Protein AF-A0A965CBZ9-F1 (afdb_monomer_lite)

Sequence (128 aa):
RKVAYQIAQNLQKEVRIEAGTVSRSSQAIQVAKGLRATNDRIPTIKLRSGEAFISKSRPNRTRRKPVTRGDVFFGAEFGGGTKKSTKQFLRHRGQSGYFFWPTVRKRKNEIAKEYLEGMDRVVKQLGL

pLDDT: mean 90.08, std 4.66, range [59.47, 95.88]

Secondary structure (DSSP, 8-state):
-HHHHHHHHHHHHHHHHHHHHSTTTHHHHHHHHTEEEE-SSS-EEEE-TTSBP--SSS-GGG-SSPPBHHHHHHHHHH-B-SSGGGTTSPBP-GGG-SSHHHHHHHHHHHHHHHHHHHHHHHHHHHT-

Foldseek 3Di:
DVLLLVLLVVLLVQLLVQCVVFDVSPLSNQQSVQWDFDPDPHNDIDGPFAAARDDPVDGQPPPPDGHGSVNSVCCAFANDCPDPVRVVGDHGDPPCTRRNNVSCVVCVVVSVVSSVVVVVVVCVVVVD

Structure (mmCIF, N/CA/C/O backbone):
data_AF-A0A965CBZ9-F1
#
_entry.id   AF-A0A965CBZ9-F1
#
loop_
_atom_site.group_PDB
_atom_site.id
_atom_site.type_symbol
_atom_site.label_atom_id
_atom_site.label_alt_id
_atom_site.label_comp_id
_atom_site.label_asym_id
_atom_site.label_entity_id
_atom_site.label_seq_id
_atom_site.pdbx_PDB_ins_code
_atom_site.Cartn_x
_atom_site.Cartn_y
_atom_site.Cartn_z
_atom_site.occupancy
_atom_site.B_iso_or_equiv
_atom_site.auth_seq_id
_atom_site.auth_comp_id
_atom_site.auth_asym_id
_atom_site.auth_atom_id
_atom_site.pdbx_PDB_model_num
ATOM 1 N N . ARG A 1 1 ? -18.521 -1.057 11.483 1.00 77.12 1 ARG A N 1
ATOM 2 C CA . ARG A 1 1 ? -18.133 -1.038 10.043 1.00 77.12 1 ARG A CA 1
ATOM 3 C C . ARG A 1 1 ? -17.636 0.339 9.593 1.00 77.12 1 ARG A C 1
ATOM 5 O O . ARG A 1 1 ? -16.513 0.420 9.122 1.00 77.12 1 ARG A O 1
ATOM 12 N N . LYS A 1 2 ? -18.392 1.434 9.805 1.00 86.31 2 LYS A N 1
ATOM 13 C CA . LYS A 1 2 ? -17.970 2.803 9.420 1.00 86.31 2 LYS A CA 1
ATOM 14 C C . LYS A 1 2 ? -16.591 3.208 9.975 1.00 86.31 2 LYS A C 1
ATOM 16 O O . LYS A 1 2 ? -15.761 3.689 9.215 1.00 86.31 2 LYS A O 1
ATOM 21 N N . VAL A 1 3 ? -16.330 2.931 11.258 1.00 86.94 3 VAL A N 1
ATOM 22 C CA . VAL A 1 3 ? -15.024 3.166 11.911 1.00 86.94 3 VAL A CA 1
ATOM 23 C C . VAL A 1 3 ? -13.894 2.412 11.199 1.00 86.94 3 VAL A C 1
ATOM 25 O O . VAL A 1 3 ? -12.944 3.033 10.736 1.00 86.94 3 VAL A O 1
ATOM 28 N N . ALA A 1 4 ? -14.025 1.091 11.026 1.00 88.44 4 ALA A N 1
ATOM 29 C CA . ALA A 1 4 ? -13.038 0.274 10.314 1.00 88.44 4 ALA A CA 1
ATOM 30 C C . ALA A 1 4 ? -12.746 0.787 8.899 1.00 88.44 4 ALA A C 1
ATOM 32 O O . ALA A 1 4 ? -11.591 0.831 8.475 1.00 88.44 4 ALA A O 1
ATOM 33 N N . TYR A 1 5 ? -13.787 1.199 8.175 1.00 91.69 5 TYR A N 1
ATOM 34 C CA . TYR A 1 5 ? -13.631 1.750 6.837 1.00 91.69 5 TYR A CA 1
ATOM 35 C C . TYR A 1 5 ? -12.843 3.067 6.839 1.00 91.69 5 TYR A C 1
ATOM 37 O O . TYR A 1 5 ? -11.966 3.248 5.995 1.00 91.69 5 TYR A O 1
ATOM 45 N N . GLN A 1 6 ? -13.091 3.953 7.809 1.00 91.44 6 GLN A N 1
ATOM 46 C CA . GLN A 1 6 ? -12.351 5.208 7.948 1.00 91.44 6 GLN A CA 1
ATOM 47 C C . GLN A 1 6 ? -10.863 4.968 8.235 1.00 91.44 6 GLN A C 1
ATOM 49 O O . GLN A 1 6 ? -10.005 5.571 7.590 1.00 91.44 6 GLN A O 1
ATOM 54 N N . ILE A 1 7 ? -10.555 4.041 9.144 1.00 90.69 7 ILE A N 1
ATOM 55 C CA . ILE A 1 7 ? -9.174 3.656 9.468 1.00 90.69 7 ILE A CA 1
ATOM 56 C C . ILE A 1 7 ? -8.477 3.099 8.220 1.00 90.69 7 ILE A C 1
ATOM 58 O O . ILE A 1 7 ? -7.370 3.516 7.876 1.00 90.69 7 ILE A O 1
ATOM 62 N N . ALA A 1 8 ? -9.153 2.223 7.469 1.00 92.56 8 ALA A N 1
ATOM 63 C CA . ALA A 1 8 ? -8.628 1.684 6.217 1.00 92.56 8 ALA A CA 1
ATOM 64 C C . ALA A 1 8 ? -8.388 2.775 5.155 1.00 92.56 8 ALA A C 1
ATOM 66 O O . ALA A 1 8 ? -7.400 2.714 4.422 1.00 92.56 8 ALA A O 1
ATOM 67 N N . GLN A 1 9 ? -9.252 3.792 5.064 1.00 94.25 9 GLN A N 1
ATOM 68 C CA . GLN A 1 9 ? -9.041 4.931 4.165 1.00 94.25 9 GLN A CA 1
ATOM 69 C C . GLN A 1 9 ? -7.829 5.778 4.568 1.00 94.25 9 GLN A C 1
ATOM 71 O O . GLN A 1 9 ? -7.072 6.200 3.692 1.00 94.25 9 GLN A O 1
ATOM 76 N N . ASN A 1 10 ? -7.636 6.020 5.865 1.00 93.12 10 ASN A N 1
ATOM 77 C CA . ASN A 1 10 ? -6.493 6.778 6.373 1.00 93.12 10 ASN A CA 1
ATOM 78 C C . ASN A 1 10 ? -5.182 6.042 6.078 1.00 93.12 10 ASN A C 1
ATOM 80 O O . ASN A 1 10 ? -4.285 6.610 5.454 1.00 93.12 10 ASN A O 1
ATOM 84 N N . LEU A 1 11 ? -5.124 4.746 6.390 1.00 92.62 11 LEU A N 1
ATOM 85 C CA . LEU A 1 11 ? -3.976 3.899 6.072 1.00 92.62 11 LEU A CA 1
ATOM 86 C C . LEU A 1 11 ? -3.696 3.862 4.558 1.00 92.62 11 LEU A C 1
ATOM 88 O O . LEU A 1 11 ? -2.551 3.975 4.130 1.00 92.62 11 LEU A O 1
ATOM 92 N N . GLN A 1 12 ? -4.732 3.784 3.715 1.00 94.25 12 GLN A N 1
ATOM 93 C CA . GLN A 1 12 ? -4.569 3.848 2.257 1.00 94.25 12 GLN A CA 1
ATOM 94 C C . GLN A 1 12 ? -3.932 5.171 1.796 1.00 94.25 12 GLN A C 1
ATOM 96 O O . GLN A 1 12 ? -3.123 5.164 0.866 1.00 94.25 12 GLN A O 1
ATOM 101 N N . LYS A 1 13 ? -4.316 6.311 2.386 1.00 94.44 13 LYS A N 1
ATOM 102 C CA . LYS A 1 13 ? -3.760 7.629 2.029 1.00 94.44 13 LYS A CA 1
ATOM 103 C C . LYS A 1 13 ? -2.276 7.704 2.365 1.00 94.44 13 LYS A C 1
ATOM 105 O O . LYS A 1 13 ? -1.485 8.103 1.520 1.00 94.44 13 LYS A O 1
ATOM 110 N N . GLU A 1 14 ? -1.896 7.263 3.550 1.00 93.75 14 GLU A N 1
ATOM 111 C CA . GLU A 1 14 ? -0.502 7.304 3.987 1.00 93.75 14 GLU A CA 1
ATOM 112 C C . GLU A 1 14 ? 0.389 6.359 3.207 1.00 93.75 14 GLU A C 1
ATOM 114 O O . GLU A 1 14 ? 1.466 6.759 2.791 1.00 93.75 14 GLU A O 1
ATOM 119 N N . VAL A 1 15 ? -0.077 5.143 2.917 1.00 93.88 15 VAL A N 1
ATOM 120 C CA . VAL A 1 15 ? 0.671 4.225 2.052 1.00 93.88 15 VAL A CA 1
ATOM 121 C C . VAL A 1 15 ? 0.933 4.861 0.681 1.00 93.88 15 VAL A C 1
ATOM 123 O O . VAL A 1 15 ? 1.982 4.635 0.083 1.00 93.88 15 VAL A O 1
ATOM 126 N N . ARG A 1 16 ? 0.004 5.672 0.156 1.00 94.31 16 ARG A N 1
ATOM 127 C CA . ARG A 1 16 ? 0.219 6.405 -1.103 1.00 94.31 16 ARG A CA 1
ATOM 128 C C . ARG A 1 16 ? 1.239 7.530 -0.965 1.00 94.31 16 ARG A C 1
ATOM 130 O O . ARG A 1 16 ? 1.970 7.765 -1.923 1.00 94.31 16 ARG A O 1
ATOM 137 N N . ILE A 1 17 ? 1.275 8.205 0.182 1.00 93.75 17 ILE A N 1
ATOM 138 C CA . ILE A 1 17 ? 2.288 9.220 0.491 1.00 93.75 17 ILE A CA 1
ATOM 139 C C . ILE A 1 17 ? 3.662 8.545 0.585 1.00 93.75 17 ILE A C 1
ATOM 141 O O . ILE A 1 17 ? 4.575 8.940 -0.134 1.00 93.75 17 ILE A O 1
ATOM 145 N N . GLU A 1 18 ? 3.776 7.466 1.363 1.00 93.12 18 GLU A N 1
ATOM 146 C CA . GLU A 1 18 ? 5.017 6.703 1.533 1.00 93.12 18 GLU A CA 1
ATOM 147 C C . GLU A 1 18 ? 5.493 6.091 0.211 1.00 93.12 18 GLU A C 1
ATOM 149 O O . GLU A 1 18 ? 6.669 6.127 -0.122 1.00 93.12 18 GLU A O 1
ATOM 154 N N . ALA A 1 19 ? 4.587 5.609 -0.640 1.00 93.25 19 ALA A N 1
ATOM 155 C CA . ALA A 1 19 ? 4.967 5.131 -1.968 1.00 93.25 19 ALA A CA 1
ATOM 156 C C . ALA A 1 19 ? 5.673 6.210 -2.814 1.00 93.25 19 ALA A C 1
ATOM 158 O O . ALA A 1 19 ? 6.456 5.871 -3.703 1.00 93.25 19 ALA A O 1
ATOM 159 N N . GLY A 1 20 ? 5.398 7.493 -2.555 1.00 92.50 20 GLY A N 1
ATOM 160 C CA . GLY A 1 20 ? 6.053 8.628 -3.199 1.00 92.50 20 GLY A CA 1
ATOM 161 C C . GLY A 1 20 ? 7.468 8.916 -2.693 1.00 92.50 20 GLY A C 1
ATOM 162 O O . GLY A 1 20 ? 8.267 9.446 -3.465 1.00 92.50 20 GLY A O 1
ATOM 163 N N . THR A 1 21 ? 7.796 8.530 -1.457 1.00 92.44 21 THR A N 1
ATOM 164 C CA . THR A 1 21 ? 9.115 8.754 -0.833 1.00 92.44 21 THR A CA 1
ATOM 165 C C . THR A 1 21 ? 10.149 7.705 -1.257 1.00 92.44 21 THR A C 1
ATOM 167 O O . THR A 1 21 ? 11.356 7.932 -1.154 1.00 92.44 21 THR A O 1
ATOM 170 N N . VAL A 1 22 ? 9.701 6.561 -1.786 1.00 90.81 22 VAL A N 1
ATOM 171 C CA . VAL A 1 22 ? 10.574 5.473 -2.247 1.00 90.81 22 VAL A CA 1
ATOM 172 C C . VAL A 1 22 ? 11.466 5.929 -3.412 1.00 90.81 22 VAL A C 1
ATOM 174 O O . VAL A 1 22 ? 11.017 6.545 -4.378 1.00 90.81 22 VAL A O 1
ATOM 177 N N . SER A 1 23 ? 12.749 5.563 -3.392 1.00 86.56 23 SER A N 1
ATOM 178 C CA . SER A 1 23 ? 13.630 5.786 -4.547 1.00 86.56 23 SER A CA 1
ATOM 179 C C . SER A 1 23 ? 13.086 5.071 -5.793 1.00 86.56 23 SER A C 1
ATOM 181 O O . SER A 1 23 ? 12.675 3.917 -5.723 1.00 86.56 23 SER A O 1
ATOM 183 N N . ARG A 1 24 ? 13.069 5.728 -6.960 1.00 84.56 24 ARG A N 1
ATOM 184 C CA . ARG A 1 24 ? 12.417 5.194 -8.179 1.00 84.56 24 ARG A CA 1
ATOM 185 C C . ARG A 1 24 ? 10.918 4.883 -7.960 1.00 84.56 24 ARG A C 1
ATOM 187 O O . ARG A 1 24 ? 10.383 3.934 -8.538 1.00 84.56 24 ARG A O 1
ATOM 194 N N . SER A 1 25 ? 10.226 5.736 -7.197 1.00 89.56 25 SER A N 1
ATOM 195 C CA . SER A 1 25 ? 8.825 5.612 -6.743 1.00 89.56 25 SER A CA 1
ATOM 196 C C . SER A 1 25 ? 7.764 5.386 -7.822 1.00 89.56 25 SER A C 1
ATOM 198 O O . SER A 1 25 ? 6.659 4.968 -7.496 1.00 89.56 25 SER A O 1
ATOM 200 N N . SER A 1 26 ? 8.043 5.614 -9.109 1.00 90.81 26 SER A N 1
ATOM 201 C CA . SER A 1 26 ? 7.035 5.501 -10.180 1.00 90.81 26 SER A CA 1
ATOM 202 C C . SER A 1 26 ? 6.236 4.184 -10.166 1.00 90.81 26 SER A C 1
ATOM 204 O O . SER A 1 26 ? 5.021 4.199 -10.375 1.00 90.81 26 SER A O 1
ATOM 206 N N . GLN A 1 27 ? 6.897 3.055 -9.881 1.00 91.88 27 GLN A N 1
ATOM 207 C CA . GLN A 1 27 ? 6.251 1.746 -9.762 1.00 91.88 27 GLN A CA 1
ATOM 208 C C . GLN A 1 27 ? 5.450 1.630 -8.461 1.00 91.88 27 GLN A C 1
ATOM 210 O O . GLN A 1 27 ? 4.288 1.230 -8.510 1.00 91.88 27 GLN A O 1
ATOM 215 N N . ALA A 1 28 ? 6.030 2.041 -7.329 1.00 93.31 28 ALA A N 1
ATOM 216 C CA . ALA A 1 28 ? 5.368 2.042 -6.025 1.00 93.31 28 ALA A CA 1
ATOM 217 C C . ALA A 1 28 ? 4.098 2.910 -6.034 1.00 93.31 28 ALA A C 1
ATOM 219 O O . ALA A 1 28 ? 3.033 2.440 -5.647 1.00 93.31 28 ALA A O 1
ATOM 220 N N . ILE A 1 29 ? 4.157 4.125 -6.587 1.00 94.25 29 ILE A N 1
ATOM 221 C CA . ILE A 1 29 ? 3.008 5.030 -6.742 1.00 94.25 29 ILE A CA 1
ATOM 222 C C . ILE A 1 29 ? 1.907 4.375 -7.582 1.00 94.25 29 ILE A C 1
ATOM 224 O O . ILE A 1 29 ? 0.732 4.414 -7.216 1.00 94.25 29 ILE A O 1
ATOM 228 N N . GLN A 1 30 ? 2.256 3.768 -8.721 1.00 94.25 30 GLN A N 1
ATOM 229 C CA . GLN A 1 30 ? 1.270 3.112 -9.589 1.00 94.25 30 GLN A CA 1
ATOM 230 C C . GLN A 1 30 ? 0.603 1.908 -8.924 1.00 94.25 30 GLN A C 1
ATOM 232 O O . GLN A 1 30 ? -0.597 1.685 -9.105 1.00 94.25 30 GLN A O 1
ATOM 237 N N . VAL A 1 31 ? 1.360 1.154 -8.131 1.00 94.06 31 VAL A N 1
ATOM 238 C CA . VAL A 1 31 ? 0.835 0.053 -7.326 1.00 94.06 31 VAL A CA 1
ATOM 239 C C . VAL A 1 31 ? -0.062 0.583 -6.200 1.00 94.06 31 VAL A C 1
ATOM 241 O O . VAL A 1 31 ? -1.194 0.121 -6.058 1.00 94.06 31 VAL A O 1
ATOM 244 N N . ALA A 1 32 ? 0.375 1.607 -5.465 1.00 94.06 32 ALA A N 1
ATOM 245 C CA . ALA A 1 32 ? -0.368 2.211 -4.359 1.00 94.06 32 ALA A CA 1
ATOM 246 C C . ALA A 1 32 ? -1.685 2.876 -4.804 1.00 94.06 32 ALA A C 1
ATOM 248 O O . ALA A 1 32 ? -2.668 2.894 -4.057 1.00 94.06 32 ALA A O 1
ATOM 249 N N . LYS A 1 33 ? -1.768 3.359 -6.052 1.00 93.31 33 LYS A N 1
ATOM 250 C CA . LYS A 1 33 ? -3.036 3.796 -6.670 1.00 93.31 33 LYS A CA 1
ATOM 251 C C . LYS A 1 33 ? -4.072 2.669 -6.758 1.00 93.31 33 LYS A C 1
ATOM 253 O O . LYS A 1 33 ? -5.268 2.936 -6.663 1.00 93.31 33 LYS A O 1
ATOM 258 N N . GLY A 1 34 ? -3.621 1.424 -6.910 1.00 93.06 34 GLY A N 1
ATOM 259 C CA . GLY A 1 34 ? -4.469 0.233 -6.936 1.00 93.06 34 GLY A CA 1
ATOM 260 C C . GLY A 1 34 ? -4.936 -0.249 -5.562 1.00 93.06 34 GLY A C 1
ATOM 261 O O . GLY A 1 34 ? -5.782 -1.141 -5.504 1.00 93.06 34 GLY A O 1
ATOM 262 N N . LEU A 1 35 ? -4.408 0.306 -4.467 1.00 94.19 35 LEU A N 1
ATOM 263 C CA . LEU A 1 35 ? -4.858 -0.026 -3.116 1.00 94.19 35 LEU A CA 1
ATOM 264 C C . LEU A 1 35 ? -6.198 0.646 -2.828 1.00 94.19 35 LEU A C 1
ATOM 266 O O . LEU A 1 35 ? -6.366 1.855 -3.046 1.00 94.19 35 LEU A O 1
ATOM 270 N N . ARG A 1 36 ? -7.146 -0.161 -2.348 1.00 94.25 36 ARG A N 1
ATOM 271 C CA . ARG A 1 36 ? -8.519 0.231 -2.044 1.00 94.25 36 ARG A CA 1
ATOM 272 C C . ARG A 1 36 ? -8.920 -0.239 -0.651 1.00 94.25 36 ARG A C 1
ATOM 274 O O . ARG A 1 36 ? -8.919 -1.436 -0.368 1.00 94.25 36 ARG A O 1
ATOM 281 N N . ALA A 1 37 ? -9.312 0.709 0.190 1.00 94.81 37 ALA A N 1
ATOM 282 C CA . ALA A 1 37 ? -10.021 0.441 1.428 1.00 94.81 37 ALA A CA 1
ATOM 283 C C . ALA A 1 37 ? -11.357 -0.249 1.114 1.00 94.81 37 ALA A C 1
ATOM 285 O O . ALA A 1 37 ? -12.085 0.167 0.209 1.00 94.81 37 ALA A O 1
ATOM 286 N N . THR A 1 38 ? -11.664 -1.309 1.853 1.00 93.44 38 THR A N 1
ATOM 287 C CA . THR A 1 38 ? -12.904 -2.082 1.727 1.00 93.44 38 THR A CA 1
ATOM 288 C C . THR A 1 38 ? -13.764 -1.850 2.962 1.00 93.44 38 THR A C 1
ATOM 290 O O . THR A 1 38 ? -13.245 -1.794 4.075 1.00 93.44 38 THR A O 1
ATOM 293 N N . ASN A 1 39 ? -15.075 -1.699 2.770 1.00 91.62 39 ASN A N 1
ATOM 294 C CA . ASN A 1 39 ? -16.020 -1.592 3.878 1.00 91.62 39 ASN A CA 1
ATOM 295 C C . ASN A 1 39 ? -16.259 -2.981 4.479 1.00 91.62 39 ASN A C 1
ATOM 297 O O . ASN A 1 39 ? -17.127 -3.720 4.020 1.00 91.62 39 ASN A O 1
ATOM 301 N N . ASP A 1 40 ? -15.456 -3.330 5.475 1.00 89.81 40 ASP A N 1
ATOM 302 C CA . ASP A 1 40 ? -15.530 -4.604 6.183 1.00 89.81 40 ASP A CA 1
ATOM 303 C C . ASP A 1 40 ? -15.706 -4.373 7.698 1.00 89.81 40 ASP A C 1
ATOM 305 O O . ASP A 1 40 ? -15.779 -3.237 8.185 1.00 89.81 40 ASP A O 1
ATOM 309 N N . ARG A 1 41 ? -15.839 -5.455 8.468 1.00 87.75 41 ARG A N 1
ATOM 310 C CA . ARG A 1 41 ? -15.914 -5.420 9.935 1.00 87.75 41 ARG A CA 1
ATOM 311 C C . ARG A 1 41 ? -14.586 -4.985 10.543 1.00 87.75 41 ARG A C 1
ATOM 313 O O . ARG A 1 41 ? -14.606 -4.235 11.509 1.00 87.75 41 ARG A O 1
ATOM 320 N N . ILE A 1 42 ? -13.476 -5.380 9.926 1.00 87.62 42 ILE A N 1
ATOM 321 C CA . ILE A 1 42 ? -12.114 -5.006 10.311 1.00 87.62 42 ILE A CA 1
ATOM 322 C C . ILE A 1 42 ? -11.498 -4.035 9.288 1.00 87.62 42 ILE A C 1
ATOM 324 O O . ILE A 1 42 ? -11.868 -4.083 8.107 1.00 87.62 42 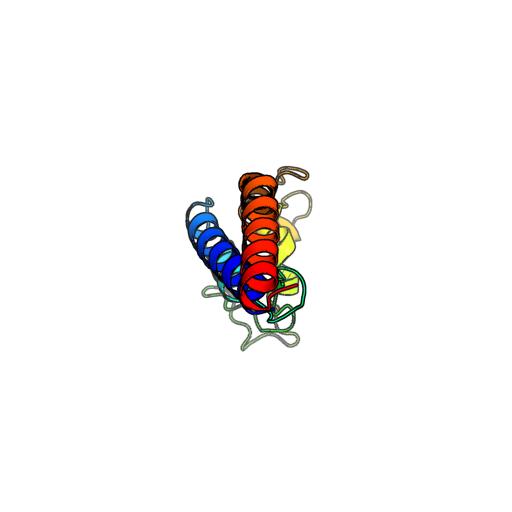ILE A O 1
ATOM 328 N N . PRO A 1 43 ? -10.558 -3.155 9.689 1.00 88.75 43 PRO A N 1
ATOM 329 C CA . PRO A 1 43 ? -9.871 -2.265 8.757 1.00 88.75 43 PRO A CA 1
ATOM 330 C C . PRO A 1 43 ? -9.150 -3.071 7.668 1.00 88.75 43 PRO A C 1
ATOM 332 O O . PRO A 1 43 ? -8.162 -3.749 7.932 1.00 88.75 43 PRO A O 1
ATOM 335 N N . THR A 1 44 ? -9.660 -3.015 6.435 1.00 92.88 44 THR A N 1
ATOM 336 C CA . THR A 1 44 ? -9.183 -3.867 5.337 1.00 92.88 44 THR A CA 1
ATOM 337 C C . THR A 1 44 ? -8.8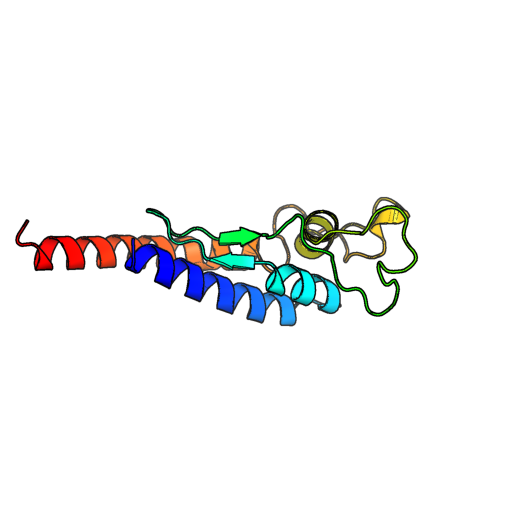06 -3.039 4.120 1.00 92.88 44 THR A C 1
ATOM 339 O O . THR A 1 44 ? -9.608 -2.252 3.612 1.00 92.88 44 THR A O 1
ATOM 342 N N . ILE A 1 45 ? -7.604 -3.270 3.593 1.00 92.31 45 ILE A N 1
ATOM 343 C CA . ILE A 1 45 ? -7.146 -2.728 2.311 1.00 92.31 45 ILE A CA 1
ATOM 344 C C . ILE A 1 45 ? -6.863 -3.892 1.372 1.00 92.31 45 ILE A C 1
ATOM 346 O O . ILE A 1 45 ? -6.170 -4.839 1.730 1.00 92.31 45 ILE A O 1
ATOM 350 N N . LYS A 1 46 ? -7.381 -3.802 0.148 1.00 94.06 46 LYS A N 1
ATOM 351 C CA . LYS A 1 46 ? -7.131 -4.774 -0.914 1.00 94.06 46 LYS A CA 1
ATOM 352 C C . LYS A 1 46 ? -6.426 -4.091 -2.073 1.00 94.06 46 LYS A C 1
ATOM 354 O O . LYS A 1 46 ? -6.796 -2.988 -2.481 1.00 94.06 46 LYS A O 1
ATOM 359 N N . LEU A 1 47 ? -5.425 -4.762 -2.631 1.00 94.00 47 LEU A N 1
ATOM 360 C CA . LEU A 1 47 ? -4.909 -4.394 -3.939 1.00 94.00 47 LEU A CA 1
ATOM 361 C C . LEU A 1 47 ? -5.906 -4.873 -4.992 1.00 94.00 47 LEU A C 1
ATOM 363 O O . LEU A 1 47 ? -6.290 -6.041 -5.003 1.00 94.00 47 LEU A O 1
ATOM 367 N N . ARG A 1 48 ? -6.274 -3.996 -5.925 1.00 93.62 48 ARG A N 1
ATOM 368 C CA . ARG A 1 48 ? -6.900 -4.401 -7.188 1.00 93.62 48 ARG A CA 1
ATOM 369 C C . ARG A 1 48 ? -5.848 -5.092 -8.060 1.00 93.62 48 ARG A C 1
ATOM 371 O O . ARG A 1 48 ? -5.307 -4.500 -8.991 1.00 93.62 48 ARG A O 1
ATOM 378 N N . SER A 1 49 ? -5.495 -6.318 -7.679 1.00 90.38 49 SER A N 1
ATOM 379 C CA . SER A 1 49 ? -4.357 -7.062 -8.222 1.00 90.38 49 SER A CA 1
ATOM 380 C C . SER A 1 49 ? -4.517 -7.357 -9.705 1.00 90.38 49 SER A C 1
ATOM 382 O O . SER A 1 49 ? -3.541 -7.207 -10.425 1.00 90.38 49 SER A O 1
ATOM 384 N N . GLY A 1 50 ? -5.731 -7.687 -10.158 1.00 92.69 50 GLY A N 1
ATOM 385 C CA . GLY A 1 50 ? -6.046 -7.960 -11.564 1.00 92.69 50 GLY A CA 1
ATOM 386 C C . GLY A 1 50 ? -6.147 -6.724 -12.465 1.00 92.69 50 GLY A C 1
ATOM 387 O O . GLY A 1 50 ? -6.259 -6.870 -13.677 1.00 92.69 50 GLY A O 1
ATOM 388 N N . GLU A 1 51 ? -6.094 -5.506 -11.917 1.00 93.88 51 GLU A N 1
ATOM 389 C CA . GLU A 1 51 ? -6.084 -4.300 -12.749 1.00 93.88 51 GLU A CA 1
ATOM 390 C C . GLU A 1 51 ? -4.726 -4.119 -13.441 1.00 93.88 51 GLU A C 1
ATOM 392 O O . GLU A 1 51 ? -3.662 -4.386 -12.871 1.00 93.88 51 GLU A O 1
ATOM 397 N N . ALA A 1 52 ? -4.764 -3.619 -14.677 1.00 94.00 52 ALA A N 1
ATOM 398 C CA . ALA A 1 52 ? -3.578 -3.378 -15.483 1.00 94.00 52 ALA A CA 1
ATOM 399 C C . ALA A 1 52 ? -2.616 -2.382 -14.811 1.00 94.00 52 ALA A C 1
ATOM 401 O O . ALA A 1 52 ? -3.002 -1.299 -14.362 1.00 94.00 52 ALA A O 1
ATOM 402 N N . PHE A 1 53 ? -1.330 -2.728 -14.791 1.00 94.38 53 PHE A N 1
ATOM 403 C CA . PHE A 1 53 ? -0.270 -1.815 -14.390 1.00 94.38 53 PHE A CA 1
ATOM 404 C C . PHE A 1 53 ? 0.031 -0.824 -15.521 1.00 94.38 53 PHE A C 1
ATOM 406 O O . PHE A 1 53 ? 0.399 -1.211 -16.633 1.00 94.38 53 PHE A O 1
ATOM 413 N N . ILE A 1 54 ? -0.087 0.472 -15.229 1.00 92.31 54 ILE A N 1
ATOM 414 C CA . ILE A 1 54 ? 0.155 1.540 -16.203 1.00 92.31 54 ILE A CA 1
ATOM 415 C C . ILE A 1 54 ? 1.642 1.901 -16.186 1.00 92.31 54 ILE A C 1
ATOM 417 O O . ILE A 1 54 ? 2.111 2.671 -15.347 1.00 92.31 54 ILE A O 1
ATOM 421 N N . SER A 1 55 ? 2.389 1.337 -17.134 1.00 89.00 55 SER A N 1
ATOM 422 C CA . SER A 1 55 ? 3.791 1.678 -17.376 1.00 89.00 55 SER A CA 1
ATOM 423 C C . SER A 1 55 ? 3.909 2.737 -18.470 1.00 89.00 55 SER A C 1
ATOM 425 O O . SER A 1 55 ? 3.351 2.561 -19.551 1.00 89.00 55 SER A O 1
ATOM 427 N N . LYS A 1 56 ? 4.684 3.799 -18.210 1.00 86.50 56 LYS A N 1
ATOM 428 C CA . LYS A 1 56 ? 4.996 4.830 -19.213 1.00 86.50 56 LYS A CA 1
ATOM 429 C C . LYS A 1 56 ? 5.933 4.311 -20.310 1.00 86.50 56 LYS A C 1
ATOM 431 O O . LYS A 1 56 ? 5.732 4.617 -21.473 1.00 86.50 56 LYS A O 1
ATOM 436 N N . SER A 1 57 ? 6.942 3.519 -19.942 1.00 86.94 57 SER A N 1
ATOM 437 C CA . SER A 1 57 ? 7.980 3.050 -20.871 1.00 86.94 57 SER A CA 1
ATOM 438 C C . SER A 1 57 ? 7.640 1.734 -21.567 1.00 86.94 57 SER A C 1
ATOM 440 O O . SER A 1 57 ? 8.147 1.462 -22.649 1.00 86.94 57 SER A O 1
ATOM 442 N N . ARG A 1 58 ? 6.809 0.884 -20.950 1.00 87.19 58 ARG A N 1
ATOM 443 C CA . ARG A 1 58 ? 6.439 -0.431 -21.497 1.00 87.19 58 ARG A CA 1
ATOM 444 C C . ARG A 1 58 ? 4.926 -0.655 -21.383 1.00 87.19 58 ARG A C 1
ATOM 446 O O . ARG A 1 58 ? 4.500 -1.423 -20.510 1.00 87.19 58 ARG A O 1
ATOM 453 N N . PRO A 1 59 ? 4.117 0.033 -22.210 1.00 89.62 59 PRO A N 1
ATOM 454 C CA . PRO A 1 59 ? 2.662 -0.018 -22.129 1.00 89.62 59 PRO A CA 1
ATOM 455 C C . PRO A 1 59 ? 2.122 -1.426 -22.409 1.00 89.62 59 PRO A C 1
ATOM 457 O O . PRO A 1 59 ? 2.729 -2.218 -23.127 1.00 89.62 59 PRO A O 1
ATOM 460 N N . ASN A 1 60 ? 0.948 -1.737 -21.857 1.00 92.06 60 ASN A N 1
ATOM 461 C CA . ASN A 1 60 ? 0.302 -3.039 -22.053 1.00 92.06 60 ASN A CA 1
ATOM 462 C C . ASN A 1 60 ? -0.320 -3.221 -23.449 1.00 92.06 60 ASN A C 1
ATOM 464 O O . ASN A 1 60 ? -0.643 -4.349 -23.796 1.00 92.06 60 ASN A O 1
ATOM 468 N N . ARG A 1 61 ? -0.450 -2.157 -24.259 1.00 89.44 61 ARG A N 1
ATOM 469 C CA . ARG A 1 61 ? -1.114 -2.195 -25.580 1.00 89.44 61 ARG A CA 1
ATOM 470 C C . ARG A 1 61 ? -0.512 -3.228 -26.537 1.00 89.44 61 ARG A C 1
ATOM 472 O O . ARG A 1 61 ? -1.228 -3.802 -27.340 1.00 89.44 61 ARG A O 1
ATOM 479 N N . THR A 1 62 ? 0.796 -3.454 -26.460 1.00 88.00 62 THR A N 1
ATOM 480 C CA . THR A 1 62 ? 1.525 -4.362 -27.360 1.00 88.00 62 THR A CA 1
ATOM 481 C C . THR A 1 62 ? 1.742 -5.756 -26.769 1.00 88.00 62 THR A C 1
ATOM 483 O O . THR A 1 62 ? 2.421 -6.583 -27.371 1.00 88.00 62 THR A O 1
ATOM 486 N N . ARG A 1 63 ? 1.213 -6.037 -25.570 1.00 89.06 63 ARG A N 1
ATOM 487 C CA . ARG A 1 63 ? 1.446 -7.305 -24.870 1.00 89.06 63 ARG A CA 1
ATOM 488 C C . ARG A 1 63 ? 0.285 -8.267 -25.077 1.00 89.06 63 ARG A C 1
ATOM 490 O O . ARG A 1 63 ? -0.857 -7.915 -24.815 1.00 89.06 63 ARG A O 1
ATOM 497 N N . ARG A 1 64 ? 0.602 -9.526 -25.395 1.00 91.38 64 ARG A N 1
ATOM 498 C CA . ARG A 1 64 ? -0.380 -10.626 -25.416 1.00 91.38 64 ARG A CA 1
ATOM 499 C C . ARG A 1 64 ? -1.015 -10.872 -24.042 1.00 91.38 64 ARG A C 1
ATOM 501 O O . ARG A 1 64 ? -2.201 -11.157 -23.957 1.00 91.38 64 ARG A O 1
ATOM 508 N N . LYS A 1 65 ? -0.223 -10.756 -22.969 1.00 92.94 65 LYS A N 1
ATOM 509 C CA . LYS A 1 65 ? -0.697 -10.801 -21.580 1.00 92.94 65 LYS A CA 1
ATOM 510 C C . LYS A 1 65 ? -0.370 -9.470 -20.898 1.00 92.94 65 LYS A C 1
ATOM 512 O O . LYS A 1 65 ? 0.816 -9.132 -20.803 1.00 92.94 65 LYS A O 1
ATOM 517 N N . PRO A 1 66 ? -1.371 -8.700 -20.439 1.00 93.19 66 PRO A N 1
ATOM 518 C CA . PRO A 1 66 ? -1.115 -7.448 -19.747 1.00 93.19 66 PRO A CA 1
ATOM 519 C C . PRO A 1 66 ? -0.430 -7.718 -18.406 1.00 93.19 66 PRO A C 1
ATOM 521 O O . PRO A 1 66 ? -0.761 -8.670 -17.704 1.00 93.19 66 PRO A O 1
ATOM 524 N N . VAL A 1 67 ? 0.517 -6.853 -18.046 1.00 93.81 67 VAL A N 1
ATOM 525 C CA . VAL A 1 67 ? 1.107 -6.854 -16.705 1.00 93.81 67 VAL A CA 1
ATOM 526 C C . VAL A 1 67 ? 0.118 -6.195 -15.761 1.00 93.81 67 VAL A C 1
ATOM 528 O O . VAL A 1 67 ? -0.363 -5.088 -16.032 1.00 93.81 67 VAL A O 1
ATOM 531 N N . THR A 1 68 ? -0.177 -6.868 -14.661 1.00 95.88 68 THR A N 1
ATOM 532 C CA . THR A 1 68 ? -1.124 -6.414 -13.649 1.00 95.88 68 THR A CA 1
ATOM 533 C C . THR A 1 68 ? -0.406 -5.741 -12.482 1.00 95.88 68 THR A C 1
ATOM 535 O O . THR A 1 68 ? 0.812 -5.852 -12.322 1.00 95.88 68 THR A O 1
ATOM 538 N N . ARG A 1 69 ? -1.141 -5.010 -11.637 1.00 94.56 69 ARG A N 1
ATOM 539 C CA . ARG A 1 69 ? -0.552 -4.441 -10.416 1.00 94.56 69 ARG A CA 1
ATOM 540 C C . ARG A 1 69 ? -0.092 -5.524 -9.445 1.00 94.56 69 ARG A C 1
ATOM 542 O O . ARG A 1 69 ? 0.894 -5.298 -8.751 1.00 94.56 69 ARG A O 1
ATOM 549 N N . GLY A 1 70 ? -0.764 -6.678 -9.414 1.00 93.19 70 GLY A N 1
ATOM 550 C CA . GLY A 1 70 ? -0.345 -7.826 -8.608 1.00 93.19 70 GLY A CA 1
ATOM 551 C C . GLY A 1 70 ? 1.046 -8.331 -8.992 1.00 93.19 70 GLY A C 1
ATOM 552 O O . GLY A 1 70 ? 1.880 -8.534 -8.114 1.00 93.19 70 GLY A O 1
ATOM 553 N N . ASP A 1 71 ? 1.327 -8.415 -10.296 1.00 92.94 71 ASP A N 1
ATOM 554 C CA . ASP A 1 71 ? 2.629 -8.866 -10.817 1.00 92.94 71 ASP A CA 1
ATOM 555 C C . ASP A 1 71 ? 3.785 -7.937 -10.405 1.00 92.94 71 ASP A C 1
ATOM 557 O O . ASP A 1 71 ? 4.934 -8.363 -10.284 1.00 92.94 71 ASP A O 1
ATOM 561 N N . VAL A 1 72 ? 3.491 -6.649 -10.205 1.00 93.75 72 VAL A N 1
ATOM 562 C CA . VAL A 1 72 ? 4.484 -5.613 -9.881 1.00 93.75 72 VAL A CA 1
ATOM 563 C C . VAL A 1 72 ? 4.595 -5.373 -8.375 1.00 93.75 72 VAL A C 1
ATOM 565 O O . VAL A 1 72 ? 5.669 -4.990 -7.912 1.00 93.75 72 VAL A O 1
ATOM 568 N N . PHE A 1 73 ? 3.524 -5.609 -7.607 1.00 94.38 73 PHE A N 1
ATOM 569 C CA . PHE A 1 73 ? 3.420 -5.235 -6.193 1.00 94.38 73 PHE A CA 1
ATOM 570 C C . PHE A 1 73 ? 4.617 -5.704 -5.369 1.00 94.38 73 PHE A C 1
ATOM 572 O O . PHE A 1 73 ? 5.290 -4.882 -4.758 1.00 94.38 73 PHE A O 1
ATOM 579 N N . PHE A 1 74 ? 4.926 -7.002 -5.391 1.00 91.44 74 PHE A N 1
ATOM 580 C CA . PHE A 1 74 ? 5.992 -7.558 -4.554 1.00 91.44 74 PHE A CA 1
ATOM 581 C C . PHE A 1 74 ? 7.377 -7.036 -4.932 1.00 91.44 74 PHE A C 1
ATOM 583 O O . PHE A 1 74 ? 8.187 -6.771 -4.051 1.00 91.44 74 PHE A O 1
ATOM 590 N N . GLY A 1 75 ? 7.641 -6.834 -6.224 1.00 92.25 75 GLY A N 1
ATOM 591 C CA . GLY A 1 75 ? 8.903 -6.249 -6.670 1.00 92.25 75 GLY A CA 1
ATOM 592 C C . GLY A 1 75 ? 9.033 -4.779 -6.273 1.00 92.25 75 GLY A C 1
ATOM 593 O O . GLY A 1 75 ? 10.105 -4.347 -5.860 1.00 92.25 75 GLY A O 1
ATOM 594 N N . ALA A 1 76 ? 7.942 -4.014 -6.347 1.00 93.00 76 ALA A N 1
ATOM 595 C CA . ALA A 1 76 ? 7.922 -2.623 -5.902 1.00 93.00 76 ALA A CA 1
ATOM 596 C C . ALA A 1 76 ? 8.048 -2.501 -4.373 1.00 93.00 76 ALA A C 1
ATOM 598 O O . ALA A 1 76 ? 8.706 -1.584 -3.892 1.00 93.00 76 ALA A O 1
ATOM 599 N N . GLU A 1 77 ? 7.435 -3.418 -3.623 1.00 93.44 77 GLU A N 1
ATOM 600 C CA . GLU A 1 77 ? 7.398 -3.376 -2.160 1.00 93.44 77 GLU A CA 1
ATOM 601 C C . GLU A 1 77 ? 8.646 -3.964 -1.513 1.00 93.44 77 GLU A C 1
ATOM 603 O O . GLU A 1 77 ? 9.124 -3.415 -0.534 1.00 93.44 77 GLU A O 1
A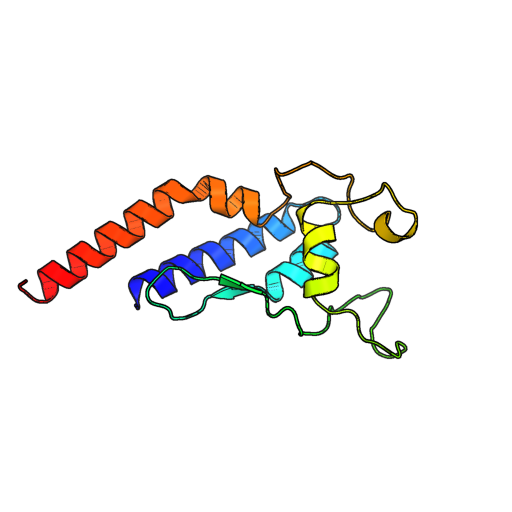TOM 608 N N . PHE A 1 78 ? 9.204 -5.052 -2.031 1.00 93.06 78 PHE A N 1
ATOM 609 C CA . PHE A 1 78 ? 10.333 -5.733 -1.391 1.00 93.06 78 PHE A CA 1
ATOM 610 C C . PHE A 1 78 ? 11.629 -5.643 -2.183 1.00 93.06 78 PHE A C 1
ATOM 612 O O . PHE A 1 78 ? 12.674 -6.053 -1.681 1.00 93.06 78 PHE A O 1
ATOM 619 N N . GLY A 1 7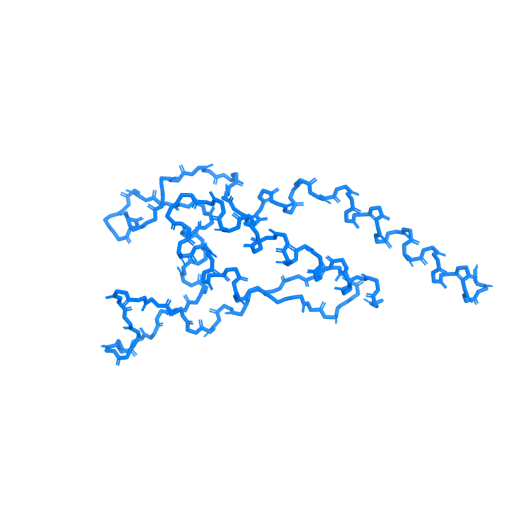9 ? 11.594 -5.110 -3.401 1.00 90.75 79 GLY A N 1
ATOM 620 C CA . GLY A 1 79 ? 12.739 -5.114 -4.297 1.00 90.75 79 GLY A CA 1
ATOM 621 C C . GLY A 1 79 ? 12.999 -6.481 -4.937 1.00 90.75 79 GLY A C 1
ATOM 622 O O . GLY A 1 79 ? 12.245 -7.441 -4.792 1.00 90.75 79 GLY A O 1
ATOM 623 N N . GLY A 1 80 ? 14.104 -6.561 -5.665 1.00 91.50 80 GLY A N 1
ATOM 624 C CA . GLY A 1 80 ? 14.604 -7.738 -6.354 1.00 91.50 80 GLY A CA 1
ATOM 625 C C . GLY A 1 80 ? 16.087 -7.574 -6.680 1.00 91.50 80 GLY A C 1
ATOM 626 O O . GLY A 1 80 ? 16.849 -7.003 -5.898 1.00 91.50 80 GLY A O 1
ATOM 627 N N . GLY A 1 81 ? 16.504 -8.080 -7.840 1.00 87.75 81 GLY A N 1
ATOM 628 C CA . GLY A 1 81 ? 17.860 -7.893 -8.368 1.00 87.75 81 GLY A CA 1
ATOM 629 C C . GLY A 1 81 ? 18.681 -9.175 -8.492 1.00 87.75 81 GLY A C 1
ATOM 630 O O . GLY A 1 81 ? 19.657 -9.179 -9.237 1.00 87.75 81 GLY A O 1
ATOM 631 N N . THR A 1 82 ? 18.255 -10.276 -7.863 1.00 88.12 82 THR A N 1
ATOM 632 C CA . THR A 1 82 ? 18.937 -11.581 -7.954 1.00 88.12 82 THR A CA 1
ATOM 633 C C . THR A 1 82 ? 18.879 -12.159 -9.369 1.00 88.12 82 THR A C 1
ATOM 635 O O . THR A 1 82 ? 19.875 -12.642 -9.896 1.00 88.12 82 THR A O 1
ATOM 638 N N . LYS A 1 83 ? 17.715 -12.083 -10.026 1.00 88.81 83 LYS A N 1
ATOM 639 C CA . LYS A 1 83 ? 17.523 -12.560 -11.407 1.00 88.81 83 LYS A CA 1
ATOM 640 C C . LYS A 1 83 ? 17.533 -11.389 -12.382 1.00 88.81 83 LYS A C 1
ATOM 642 O O . LYS A 1 83 ? 17.004 -10.323 -12.056 1.00 88.81 83 LYS A O 1
ATOM 647 N N . LYS A 1 84 ? 18.024 -11.604 -13.613 1.00 88.62 84 LYS A N 1
ATOM 648 C CA . LYS A 1 84 ? 18.025 -10.595 -14.699 1.00 88.62 84 LYS A CA 1
ATOM 649 C C . LYS A 1 84 ? 16.644 -9.940 -14.893 1.00 88.62 84 LYS A C 1
ATOM 651 O O . LYS A 1 84 ? 16.568 -8.727 -15.047 1.00 88.62 84 LYS A O 1
ATOM 656 N N . SER A 1 85 ? 15.560 -10.710 -14.779 1.00 85.81 85 SER A N 1
ATOM 657 C CA . SER A 1 85 ? 14.169 -10.236 -14.892 1.00 85.81 85 SER A CA 1
ATOM 658 C C . SER A 1 85 ? 13.693 -9.329 -13.744 1.00 85.81 85 SER A C 1
ATOM 660 O O . SER A 1 85 ? 12.726 -8.591 -13.904 1.00 85.81 85 SER A O 1
ATOM 662 N N . THR A 1 86 ? 14.371 -9.349 -12.593 1.00 89.38 86 THR A N 1
ATOM 663 C CA . THR A 1 86 ? 13.995 -8.587 -11.383 1.00 89.38 86 THR A CA 1
ATOM 664 C C . THR A 1 86 ? 14.866 -7.356 -11.136 1.00 89.38 86 THR A C 1
ATOM 666 O O . THR A 1 86 ? 14.602 -6.607 -10.203 1.00 89.38 86 THR A O 1
ATOM 669 N N . LYS A 1 87 ? 15.865 -7.097 -11.994 1.00 90.81 87 LYS A N 1
ATOM 670 C CA . LYS A 1 87 ? 16.754 -5.919 -11.908 1.00 90.81 87 LYS A CA 1
ATOM 671 C C . LYS A 1 87 ? 16.039 -4.579 -12.129 1.00 90.81 87 LYS A C 1
ATOM 673 O O . LYS A 1 87 ? 16.604 -3.520 -11.878 1.00 90.81 87 LYS A O 1
ATOM 678 N N . GLN A 1 88 ? 14.798 -4.617 -12.614 1.00 89.00 88 GLN A N 1
ATOM 679 C CA . GLN A 1 88 ? 13.951 -3.431 -12.738 1.00 89.00 88 GLN A CA 1
ATOM 680 C C . GLN A 1 88 ? 13.531 -2.848 -11.380 1.00 89.00 88 GLN A C 1
ATOM 682 O O . GLN A 1 88 ? 13.231 -1.658 -11.316 1.00 89.00 88 GLN A O 1
ATOM 687 N N . PHE A 1 89 ? 13.530 -3.663 -10.323 1.00 92.06 89 PHE A N 1
ATOM 688 C CA . PHE A 1 89 ? 13.168 -3.263 -8.968 1.00 92.06 89 PHE A CA 1
ATOM 689 C C . PHE A 1 89 ? 14.391 -2.797 -8.172 1.00 92.06 89 PHE A C 1
ATOM 691 O O . PHE A 1 89 ? 15.534 -3.046 -8.561 1.00 92.06 89 PHE A O 1
ATOM 698 N N . LEU A 1 90 ? 14.152 -2.116 -7.050 1.00 91.88 90 LEU A N 1
ATOM 699 C CA . LEU A 1 90 ? 15.211 -1.772 -6.097 1.00 91.88 90 LEU A CA 1
ATOM 700 C C . LEU A 1 90 ? 15.873 -3.029 -5.519 1.00 91.88 90 LEU A C 1
ATOM 702 O O . LEU A 1 90 ? 15.325 -4.121 -5.625 1.00 91.88 90 LEU A O 1
ATOM 706 N N . ARG A 1 91 ? 17.042 -2.887 -4.884 1.00 91.56 91 ARG A N 1
ATOM 707 C CA . ARG A 1 91 ? 17.716 -4.023 -4.242 1.00 91.56 91 ARG A CA 1
ATOM 708 C C . ARG A 1 91 ? 16.861 -4.588 -3.112 1.00 91.56 91 ARG A C 1
ATOM 710 O O . ARG A 1 91 ? 16.395 -3.833 -2.272 1.00 91.56 91 ARG A O 1
ATOM 717 N N . HIS A 1 92 ? 16.703 -5.906 -3.072 1.00 90.69 92 HIS A N 1
ATOM 718 C CA . HIS A 1 92 ? 15.909 -6.564 -2.039 1.00 90.69 92 HIS A CA 1
ATOM 719 C C . HIS A 1 92 ? 16.329 -6.168 -0.607 1.00 90.69 92 HIS A C 1
ATOM 721 O O . HIS A 1 92 ? 17.522 -6.140 -0.300 1.00 90.69 92 HIS A O 1
ATOM 727 N N . ARG A 1 93 ? 15.350 -5.866 0.263 1.00 84.75 93 ARG A N 1
ATOM 728 C CA . ARG A 1 93 ? 15.553 -5.443 1.671 1.00 84.75 93 ARG A CA 1
ATOM 729 C C . ARG A 1 93 ? 14.959 -6.416 2.703 1.00 84.75 93 ARG A C 1
ATOM 731 O O . ARG A 1 93 ? 14.637 -6.020 3.821 1.00 84.75 93 ARG A O 1
ATOM 738 N N . GLY A 1 94 ? 14.784 -7.685 2.339 1.00 84.44 94 GLY A N 1
ATOM 739 C CA . GLY A 1 94 ? 14.191 -8.686 3.227 1.00 84.44 94 GLY A CA 1
ATOM 740 C C . GLY A 1 94 ? 12.709 -8.414 3.490 1.00 84.44 94 GLY A C 1
ATOM 741 O O . GLY A 1 94 ? 11.982 -7.970 2.603 1.00 84.44 94 GLY A O 1
ATOM 742 N N . GLN A 1 95 ? 12.263 -8.654 4.724 1.00 84.25 95 GLN A N 1
ATOM 743 C CA . GLN A 1 95 ? 10.860 -8.505 5.138 1.00 84.25 95 GLN A CA 1
ATOM 744 C C . GLN A 1 95 ? 10.489 -7.073 5.556 1.00 84.25 95 GLN A C 1
ATOM 746 O O . GLN A 1 95 ? 9.375 -6.822 6.019 1.00 84.25 95 GLN A O 1
ATOM 751 N N . SER A 1 96 ? 11.407 -6.111 5.426 1.00 84.81 96 SER A N 1
ATOM 752 C CA . SER A 1 96 ? 11.149 -4.713 5.789 1.00 84.81 96 SER A CA 1
ATOM 753 C C . SER A 1 96 ? 10.139 -4.052 4.846 1.00 84.81 96 SER A C 1
ATOM 755 O O . SER A 1 96 ? 9.249 -3.339 5.298 1.00 84.81 96 SER A O 1
ATOM 757 N N . GLY A 1 97 ? 10.212 -4.349 3.552 1.00 90.00 97 GLY A N 1
ATOM 758 C CA . GLY A 1 97 ? 9.401 -3.656 2.554 1.00 90.00 97 GLY A CA 1
ATOM 759 C C . GLY A 1 97 ? 9.817 -2.188 2.366 1.00 90.00 97 GLY A C 1
ATOM 760 O O . GLY A 1 97 ? 10.770 -1.718 2.996 1.00 90.00 97 GLY A O 1
ATOM 761 N N . TYR A 1 98 ? 9.124 -1.469 1.484 1.00 92.25 98 TYR A N 1
ATOM 762 C CA . TYR A 1 98 ? 9.462 -0.098 1.092 1.00 92.25 98 TYR A CA 1
ATOM 763 C C . TYR A 1 98 ? 8.390 0.911 1.466 1.00 92.25 98 TYR A C 1
ATOM 765 O O . TYR A 1 98 ? 8.744 1.991 1.921 1.00 92.25 98 TYR A O 1
ATOM 773 N N . PHE A 1 99 ? 7.112 0.583 1.284 1.00 92.44 99 PHE A N 1
ATOM 774 C CA . PHE A 1 99 ? 6.040 1.551 1.498 1.00 92.44 99 PHE A CA 1
ATOM 775 C C . PHE A 1 99 ? 4.808 0.942 2.162 1.00 92.44 99 PHE A C 1
ATOM 777 O O . PHE A 1 99 ? 4.236 1.552 3.051 1.00 92.44 99 PHE A O 1
ATOM 784 N N . PHE A 1 100 ? 4.377 -0.261 1.787 1.00 92.81 100 PHE A N 1
ATOM 785 C CA . PHE A 1 100 ? 3.142 -0.821 2.333 1.00 92.81 100 PHE A CA 1
ATOM 786 C C . PHE A 1 100 ? 3.343 -1.369 3.750 1.00 92.81 100 PHE A C 1
ATOM 788 O O . PHE A 1 100 ? 2.742 -0.883 4.710 1.00 92.81 100 PHE A O 1
ATOM 795 N N . TRP A 1 101 ? 4.203 -2.375 3.904 1.00 90.88 101 TRP A N 1
ATOM 796 C CA . TRP A 1 101 ? 4.408 -3.052 5.184 1.00 90.88 101 TRP A CA 1
ATOM 797 C C . TRP A 1 101 ? 5.130 -2.202 6.236 1.00 90.88 101 TRP A C 1
ATOM 799 O O . TRP A 1 101 ? 4.791 -2.348 7.416 1.00 90.88 101 TRP A O 1
ATOM 809 N N . PRO A 1 102 ? 6.081 -1.309 5.889 1.00 91.75 102 PRO A N 1
ATOM 810 C CA . PRO A 1 102 ? 6.594 -0.318 6.833 1.00 91.75 102 PRO A CA 1
ATOM 811 C C . PRO A 1 102 ? 5.485 0.549 7.434 1.00 91.75 102 PRO A C 1
ATOM 813 O O . PRO A 1 102 ? 5.391 0.647 8.657 1.00 91.75 102 PRO A O 1
ATOM 816 N N . THR A 1 103 ? 4.605 1.116 6.601 1.00 92.00 103 THR A N 1
ATOM 817 C CA . THR A 1 103 ? 3.526 2.003 7.059 1.00 92.00 103 THR A CA 1
ATOM 818 C C . THR A 1 103 ? 2.522 1.263 7.935 1.00 92.00 103 THR A C 1
ATOM 820 O O . THR A 1 103 ? 2.194 1.737 9.022 1.00 92.00 103 THR A O 1
ATOM 823 N N . VAL A 1 104 ? 2.097 0.061 7.527 1.00 90.81 104 VAL A N 1
ATOM 824 C CA . VAL A 1 104 ? 1.197 -0.778 8.339 1.00 90.81 104 VAL A CA 1
ATOM 825 C C . VAL A 1 104 ? 1.814 -1.079 9.705 1.00 90.81 104 VAL A C 1
ATOM 827 O O . VAL A 1 104 ? 1.141 -0.959 10.727 1.00 90.81 104 VAL A O 1
ATOM 830 N N . ARG A 1 105 ? 3.104 -1.434 9.756 1.00 91.38 105 ARG A N 1
ATOM 831 C CA . ARG A 1 105 ? 3.778 -1.749 11.024 1.00 91.38 105 ARG A CA 1
ATOM 832 C C . ARG A 1 105 ? 3.967 -0.536 11.917 1.00 91.38 105 ARG A C 1
ATOM 834 O O . ARG A 1 105 ? 3.777 -0.671 13.123 1.00 91.38 105 ARG A O 1
ATOM 841 N N . LYS A 1 106 ? 4.303 0.623 11.346 1.00 91.19 106 LYS A N 1
ATOM 842 C CA . LYS A 1 106 ? 4.434 1.879 12.095 1.00 91.19 106 LYS A CA 1
ATOM 843 C C . LYS A 1 106 ? 3.120 2.242 12.790 1.00 91.19 106 LYS A C 1
ATOM 845 O O . LYS A 1 106 ? 3.141 2.678 13.933 1.00 91.19 106 LYS A O 1
ATOM 850 N N . ARG A 1 107 ? 1.988 1.976 12.135 1.00 88.94 107 ARG A N 1
ATOM 851 C CA . ARG A 1 107 ? 0.652 2.330 12.632 1.00 88.94 107 ARG A CA 1
ATOM 852 C C . ARG A 1 107 ? -0.114 1.223 13.326 1.00 88.94 107 ARG A C 1
ATOM 854 O O . ARG A 1 107 ? -1.238 1.451 13.756 1.00 88.94 107 ARG A O 1
ATOM 861 N N . LYS A 1 108 ? 0.459 0.028 13.470 1.00 88.88 108 LYS A N 1
ATOM 862 C CA . LYS A 1 108 ? -0.259 -1.136 14.015 1.00 88.88 108 LYS A CA 1
ATOM 863 C C . LYS A 1 108 ? -0.934 -0.842 15.367 1.00 88.88 108 LYS A C 1
ATOM 865 O O . LYS A 1 108 ? -2.076 -1.237 15.575 1.00 88.88 108 LYS A O 1
ATOM 870 N N . ASN A 1 109 ? -0.245 -0.112 16.249 1.00 88.62 109 ASN A N 1
ATOM 871 C CA . ASN A 1 109 ? -0.737 0.210 17.589 1.00 88.62 109 ASN A CA 1
ATOM 872 C C . ASN A 1 109 ? -1.850 1.268 17.531 1.00 88.62 109 ASN A C 1
ATOM 874 O O . ASN A 1 109 ? -2.858 1.141 18.219 1.00 88.62 109 ASN A O 1
ATOM 878 N N . GLU A 1 110 ? -1.689 2.280 16.675 1.00 88.25 110 GLU A N 1
ATOM 879 C CA . GLU A 1 110 ? -2.688 3.331 16.451 1.00 88.25 110 GLU A CA 1
ATOM 880 C C . GLU A 1 110 ? -3.969 2.759 15.841 1.00 88.25 110 GLU A C 1
ATOM 882 O O . GLU A 1 110 ? -5.053 3.030 16.338 1.00 88.25 110 GLU A O 1
ATOM 887 N N . ILE A 1 111 ? -3.849 1.898 14.825 1.00 86.25 111 ILE A N 1
ATOM 888 C CA . ILE A 1 111 ? -4.980 1.224 14.172 1.00 86.25 111 ILE A CA 1
ATOM 889 C C . ILE A 1 111 ? -5.794 0.425 15.191 1.00 86.25 111 ILE A C 1
ATOM 891 O O . ILE A 1 111 ? -7.023 0.484 15.174 1.00 86.25 111 ILE A O 1
ATOM 895 N N . ALA A 1 112 ? -5.120 -0.318 16.075 1.00 87.38 112 ALA A N 1
ATOM 896 C CA . ALA A 1 112 ? -5.785 -1.092 17.117 1.00 87.38 112 ALA A CA 1
ATOM 897 C C . ALA A 1 112 ? -6.525 -0.178 18.104 1.00 87.38 112 ALA A C 1
ATOM 899 O O . ALA A 1 112 ? -7.699 -0.411 18.386 1.00 87.38 112 ALA A O 1
ATOM 900 N N . LYS A 1 113 ? -5.868 0.891 18.570 1.00 90.06 113 LYS A N 1
ATOM 901 C CA . LYS A 1 113 ? -6.459 1.863 19.494 1.00 90.06 113 LYS A CA 1
ATOM 902 C C . LYS A 1 113 ? -7.659 2.590 18.878 1.00 90.06 113 LYS A C 1
ATOM 904 O O . LYS A 1 113 ? -8.732 2.577 19.466 1.00 90.06 113 LYS A O 1
ATOM 909 N N . GLU A 1 114 ? -7.513 3.150 17.677 1.00 87.44 114 GLU A N 1
ATOM 910 C CA . GLU A 1 114 ? -8.590 3.842 16.950 1.00 87.44 114 GLU A CA 1
ATOM 911 C C . GLU A 1 114 ? -9.796 2.926 16.705 1.00 87.44 114 GLU A C 1
ATOM 913 O O . GLU A 1 114 ? -10.948 3.360 16.777 1.00 87.44 114 GLU A O 1
ATOM 918 N N . TYR A 1 115 ? -9.542 1.649 16.408 1.00 85.25 115 TYR A N 1
ATOM 919 C CA . TYR A 1 115 ? -10.602 0.680 16.171 1.00 85.25 115 TYR A CA 1
ATOM 920 C C . TYR A 1 115 ? -11.366 0.346 17.457 1.00 85.25 115 TYR A C 1
ATOM 922 O O . TYR A 1 115 ? -12.595 0.407 17.443 1.00 85.25 115 TYR A O 1
ATOM 930 N N . LEU A 1 116 ? -10.659 0.054 18.55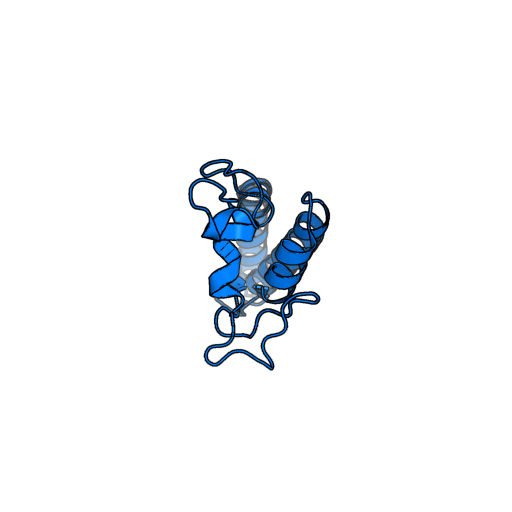5 1.00 88.94 116 LEU A N 1
ATOM 931 C CA . LEU A 1 116 ? -11.270 -0.242 19.855 1.00 88.94 116 LEU A CA 1
ATOM 932 C C . LEU A 1 116 ? -12.039 0.964 20.403 1.00 88.94 116 LEU A C 1
ATOM 934 O O . LEU A 1 116 ? -13.222 0.843 20.704 1.00 88.94 116 LEU A O 1
ATOM 938 N N . GLU A 1 117 ? -11.431 2.153 20.409 1.00 89.88 117 GLU A N 1
ATOM 939 C CA . GLU A 1 117 ? -12.110 3.380 20.846 1.00 89.88 117 GLU A CA 1
ATOM 940 C C . GLU A 1 117 ? -13.353 3.681 20.004 1.00 89.88 117 GLU A C 1
ATOM 942 O O . GLU A 1 117 ? -14.377 4.139 20.513 1.00 89.88 117 GLU A O 1
ATOM 947 N N . GLY A 1 118 ? -13.281 3.449 18.693 1.00 84.50 118 GLY A N 1
ATOM 948 C CA . GLY A 1 118 ? -14.428 3.641 17.820 1.00 84.50 118 GLY A CA 1
ATOM 949 C C . GLY A 1 118 ? -15.536 2.611 18.056 1.00 84.50 118 GLY A C 1
ATOM 950 O O . GLY A 1 118 ? -16.705 2.953 17.884 1.00 84.50 118 GLY A O 1
ATOM 951 N N . MET A 1 119 ? -15.203 1.383 18.466 1.00 83.19 119 MET A N 1
ATOM 952 C CA . MET A 1 119 ? -16.193 0.399 18.912 1.00 83.19 119 MET A CA 1
ATOM 953 C C . MET A 1 119 ? -16.849 0.838 20.222 1.00 83.19 119 MET A C 1
ATOM 955 O O . MET A 1 119 ? -18.075 0.889 20.272 1.00 83.19 119 MET A O 1
ATOM 959 N N . ASP A 1 120 ? -16.063 1.250 21.217 1.00 86.56 120 ASP A N 1
ATOM 960 C CA . ASP A 1 120 ? -16.572 1.713 22.515 1.00 86.56 120 ASP A CA 1
ATOM 961 C C . ASP A 1 120 ? -17.532 2.898 22.368 1.00 86.56 120 ASP A C 1
ATOM 963 O O . ASP A 1 120 ? -18.567 2.957 23.028 1.00 86.56 120 ASP A O 1
ATOM 967 N N . ARG A 1 121 ? -17.233 3.843 21.467 1.00 86.44 121 ARG A N 1
ATOM 968 C CA . ARG A 1 121 ? -18.135 4.970 21.169 1.00 86.44 121 ARG A CA 1
ATOM 969 C C . ARG A 1 121 ? -19.470 4.508 20.594 1.00 86.44 121 ARG A C 1
ATOM 971 O O . ARG A 1 121 ? -20.504 5.059 20.958 1.00 86.44 121 ARG A O 1
ATOM 978 N N . VAL A 1 122 ? -19.454 3.518 19.701 1.00 84.56 122 VAL A N 1
ATOM 979 C CA . VAL A 1 122 ? -20.681 2.967 19.107 1.00 84.56 122 VAL A CA 1
ATOM 980 C C . VAL A 1 122 ? -21.493 2.210 20.154 1.00 84.56 1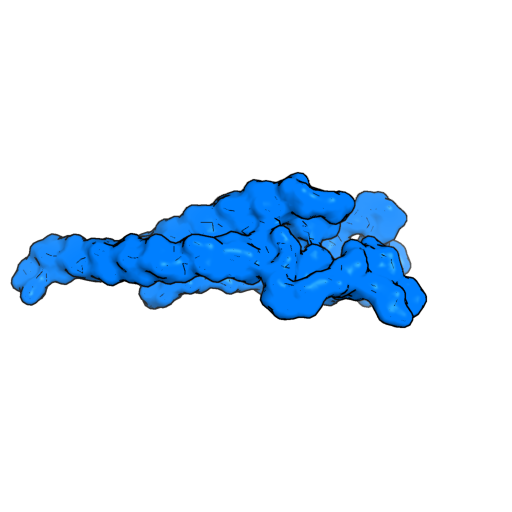22 VAL A C 1
ATOM 982 O O . VAL A 1 122 ? -22.706 2.371 20.186 1.00 84.56 122 VAL A O 1
ATOM 985 N N . VAL A 1 123 ? -20.837 1.435 21.021 1.00 85.50 123 VAL A N 1
ATOM 986 C CA . VAL A 1 123 ? -21.481 0.724 22.138 1.00 85.50 123 VAL A CA 1
ATOM 987 C C . VAL A 1 123 ? -22.169 1.722 23.073 1.00 85.50 123 VAL A C 1
ATOM 989 O O . VAL A 1 123 ? -23.385 1.659 23.232 1.00 85.50 123 VAL A O 1
ATOM 992 N N . LYS A 1 124 ? -21.440 2.749 23.534 1.00 88.06 124 LYS A N 1
ATOM 993 C CA . LYS A 1 124 ? -21.991 3.830 24.370 1.00 88.06 124 LYS A CA 1
ATOM 994 C C . LYS A 1 124 ? -23.169 4.557 23.721 1.00 88.06 124 LYS A C 1
ATOM 996 O O . LYS A 1 124 ? -24.137 4.878 24.397 1.00 88.06 124 LYS A O 1
ATOM 1001 N N . GLN A 1 125 ? -23.100 4.828 22.416 1.00 82.81 125 GLN A N 1
ATOM 1002 C CA . GLN A 1 125 ? -24.186 5.492 21.689 1.00 82.81 125 GLN A CA 1
ATOM 1003 C C . GLN A 1 125 ? -25.443 4.616 21.578 1.00 82.81 125 GLN A C 1
ATOM 1005 O O . GLN A 1 125 ? -26.549 5.144 21.498 1.00 82.81 125 GLN A O 1
ATOM 1010 N N . LEU A 1 126 ? -25.277 3.294 21.557 1.00 83.50 126 LEU A N 1
ATOM 1011 C CA . LEU A 1 126 ? -26.376 2.332 21.496 1.00 83.50 126 LEU A CA 1
ATOM 1012 C C . LEU A 1 126 ? -26.944 1.980 22.881 1.00 83.50 126 LEU A C 1
ATOM 1014 O O . LEU A 1 126 ? -27.920 1.239 22.939 1.00 83.50 126 LEU A O 1
ATOM 1018 N N . GLY A 1 127 ? -26.376 2.516 23.968 1.00 70.06 127 GLY A N 1
ATOM 1019 C CA . GLY A 1 127 ? -26.849 2.271 25.335 1.00 70.06 127 GLY A CA 1
ATOM 1020 C C . GLY A 1 127 ? -26.651 0.831 25.820 1.00 70.06 127 GLY A C 1
ATOM 1021 O O . GLY A 1 127 ? -27.343 0.409 26.743 1.00 70.06 127 GLY A O 1
ATOM 1022 N N . LEU A 1 128 ? -25.743 0.093 25.175 1.00 59.47 128 LEU A N 1
ATOM 1023 C CA . LEU A 1 128 ? -25.224 -1.203 25.625 1.00 59.47 128 LEU A CA 1
ATOM 1024 C C . LEU A 1 128 ? -23.991 -0.977 26.505 1.00 59.47 128 LEU A C 1
ATOM 1026 O O . LEU A 1 128 ? -23.780 -1.801 27.417 1.00 59.47 128 LEU A O 1
#

Radius of gyration: 17.37 Å; chains: 1; bounding box: 46×22×53 Å